Protein AF-A0A2V7T940-F1 (afdb_monomer)

Sequence (125 aa):
MTVVPITWRGVAIGAIFLRTFRDGPPFSDEDVRFVQVVAAITAQALRNAHRYERLAQRQHETGDTMRRMELERVALLSFLRRLLAAFGEREGAWAEGLLPRASADELDRLVGVAMAVIQEEAKGR

Radius of gyration: 33.97 Å; Cα contacts (8 Å, |Δi|>4): 57; chains: 1; bounding box: 56×24×99 Å

Mean predicted aligned error: 15.75 Å

pLDDT: mean 77.84, std 16.45, range [41.91, 96.12]

Secondary structure (DSSP, 8-state):
-EEEEEEETTEEEEEEEE---TTSPPPPHHHHHHHHHHHHHHHHHHHHHHHHHHHHHHHHHHHHHHHHHHHHHHHHHHHHHHHHHHHHHHHGGG-SS------HHHHHHHHHHHHHHHHHHHHT-

Foldseek 3Di:
DDKAFLDDPNHGPGIDDDDDPPPDDDDDPVNNVVVNVVSPVVNVVVVVVVVVVVVVVVVVVVVVVVVVVVVVVVVVVVVVVVVVVVVVVVCVVVPPDDDDPPDPVNVVVVVVVVVVVVVVVVVVD

Structure (mmCIF, N/CA/C/O backbone):
data_AF-A0A2V7T940-F1
#
_entry.id   AF-A0A2V7T940-F1
#
loop_
_atom_site.group_PDB
_atom_site.id
_atom_site.type_symbol
_atom_site.label_atom_id
_atom_site.label_alt_id
_atom_site.label_comp_id
_atom_site.label_asym_id
_atom_site.label_entity_id
_atom_site.label_seq_id
_atom_site.pdbx_PDB_ins_code
_atom_site.Cartn_x
_atom_site.Cartn_y
_atom_site.Cartn_z
_atom_site.occupancy
_atom_site.B_iso_or_equiv
_atom_site.auth_seq_id
_atom_site.auth_comp_id
_atom_site.auth_asym_id
_atom_site.auth_atom_id
_atom_site.pdbx_PDB_model_num
ATOM 1 N N . MET A 1 1 ? 7.831 0.852 -30.197 1.00 85.88 1 MET A N 1
ATOM 2 C CA . MET A 1 1 ? 7.261 0.811 -28.832 1.00 85.88 1 MET A CA 1
ATOM 3 C C . MET A 1 1 ? 7.775 -0.451 -28.179 1.00 85.88 1 MET A C 1
ATOM 5 O O . MET A 1 1 ? 7.699 -1.492 -28.815 1.00 85.88 1 MET A O 1
ATOM 9 N N . THR A 1 2 ? 8.290 -0.350 -26.960 1.00 91.50 2 THR A N 1
ATOM 10 C CA . THR A 1 2 ? 8.857 -1.480 -26.213 1.00 91.50 2 THR A CA 1
ATOM 11 C C . THR A 1 2 ? 8.194 -1.545 -24.846 1.00 91.50 2 THR A C 1
ATOM 13 O O . THR A 1 2 ? 7.857 -0.510 -24.273 1.00 91.50 2 THR A O 1
ATOM 16 N N . VAL A 1 3 ? 7.967 -2.750 -24.334 1.00 94.38 3 VAL A N 1
ATOM 17 C CA . VAL A 1 3 ? 7.354 -2.965 -23.021 1.00 94.38 3 VAL A CA 1
ATOM 18 C C . VAL A 1 3 ? 8.364 -3.660 -22.130 1.00 94.38 3 VAL A C 1
ATOM 20 O O . VAL A 1 3 ? 8.909 -4.693 -22.510 1.00 94.38 3 VAL A O 1
ATOM 23 N N . VAL A 1 4 ? 8.599 -3.102 -20.946 1.00 95.00 4 VAL A N 1
ATOM 24 C CA . VAL A 1 4 ? 9.463 -3.700 -19.929 1.00 95.00 4 VAL A CA 1
ATOM 25 C C . VAL A 1 4 ? 8.600 -4.070 -18.724 1.00 95.00 4 VAL A C 1
ATOM 27 O O . VAL A 1 4 ? 7.980 -3.184 -18.133 1.00 95.00 4 VAL A O 1
ATOM 30 N N . PRO A 1 5 ? 8.492 -5.356 -18.356 1.00 96.12 5 PRO A N 1
ATOM 31 C CA . PRO A 1 5 ? 7.641 -5.762 -17.250 1.00 96.12 5 PRO A CA 1
ATOM 32 C C . PRO A 1 5 ? 8.252 -5.349 -15.906 1.00 96.12 5 PRO A C 1
ATOM 34 O O . PRO A 1 5 ? 9.456 -5.461 -15.685 1.00 96.12 5 PRO A O 1
ATOM 37 N N . ILE A 1 6 ? 7.397 -4.935 -14.975 1.00 95.75 6 ILE A N 1
ATOM 38 C CA . ILE A 1 6 ? 7.744 -4.779 -13.561 1.00 95.75 6 ILE A CA 1
ATOM 39 C C . ILE A 1 6 ? 7.454 -6.123 -12.905 1.00 95.75 6 ILE A C 1
ATOM 41 O O . ILE A 1 6 ? 6.293 -6.489 -12.721 1.00 95.75 6 ILE A O 1
ATOM 45 N N . THR A 1 7 ? 8.496 -6.885 -12.584 1.00 94.50 7 THR A N 1
ATOM 46 C CA . THR A 1 7 ? 8.350 -8.246 -12.053 1.00 94.50 7 THR A CA 1
ATOM 47 C C . THR A 1 7 ? 8.724 -8.341 -10.584 1.00 94.50 7 THR A C 1
ATOM 49 O O . THR A 1 7 ? 9.740 -7.801 -10.151 1.00 94.50 7 THR A O 1
ATOM 52 N N . TRP A 1 8 ? 7.956 -9.120 -9.830 1.00 91.38 8 TRP A N 1
ATOM 53 C CA . TRP A 1 8 ? 8.256 -9.502 -8.458 1.00 91.38 8 TRP A CA 1
ATOM 54 C C . TRP A 1 8 ? 8.197 -11.023 -8.317 1.00 91.38 8 TRP A C 1
ATOM 56 O O . TRP A 1 8 ? 7.162 -11.627 -8.583 1.00 91.38 8 TRP A O 1
ATOM 66 N N . ARG A 1 9 ? 9.300 -11.651 -7.880 1.00 91.12 9 ARG A N 1
ATOM 67 C CA . ARG A 1 9 ? 9.412 -13.120 -7.730 1.00 91.12 9 ARG A CA 1
ATOM 68 C C . ARG A 1 9 ? 8.952 -13.894 -8.976 1.00 91.12 9 ARG A C 1
ATOM 70 O O . ARG A 1 9 ? 8.232 -14.879 -8.870 1.00 91.12 9 ARG A O 1
ATOM 77 N N . GLY A 1 10 ? 9.337 -13.410 -10.156 1.00 91.12 10 GLY A N 1
ATOM 78 C CA . GLY A 1 10 ? 8.971 -14.022 -11.438 1.00 91.12 10 GLY A CA 1
ATOM 79 C C . GLY A 1 10 ? 7.554 -13.711 -11.931 1.00 91.12 10 GLY A C 1
ATOM 80 O O . GLY A 1 10 ? 7.207 -14.123 -13.030 1.00 91.12 10 GLY A O 1
ATOM 81 N N . VAL A 1 11 ? 6.746 -12.959 -11.176 1.00 93.88 11 VAL A N 1
ATOM 82 C CA . VAL A 1 11 ? 5.384 -12.573 -11.572 1.00 93.88 11 VAL A CA 1
ATOM 83 C C . VAL A 1 11 ? 5.359 -11.109 -11.998 1.00 93.88 11 VAL A C 1
ATOM 85 O O . VAL A 1 11 ? 5.814 -10.239 -11.253 1.00 93.88 11 VAL A O 1
ATOM 88 N N . ALA A 1 12 ? 4.820 -10.814 -13.181 1.00 95.62 12 ALA A N 1
ATOM 89 C CA . ALA A 1 12 ? 4.603 -9.440 -13.622 1.00 95.62 12 ALA A CA 1
ATOM 90 C C . ALA A 1 12 ? 3.483 -8.786 -12.797 1.00 95.62 12 ALA A C 1
ATOM 92 O O . ALA A 1 12 ? 2.361 -9.282 -12.754 1.00 95.62 12 ALA A O 1
ATOM 93 N N . ILE A 1 13 ? 3.802 -7.672 -12.140 1.00 94.31 13 ILE A N 1
ATOM 94 C CA . ILE A 1 13 ? 2.873 -6.867 -11.330 1.00 94.31 13 ILE A CA 1
ATOM 95 C C . ILE A 1 13 ? 2.556 -5.512 -11.978 1.00 94.31 13 ILE A C 1
ATOM 97 O O . ILE A 1 13 ? 1.760 -4.743 -11.451 1.00 94.31 13 ILE A O 1
ATOM 101 N N . GLY A 1 14 ? 3.191 -5.212 -13.112 1.00 92.94 14 GLY A N 1
ATOM 102 C CA . GLY A 1 14 ? 3.004 -3.991 -13.885 1.00 92.94 14 GLY A CA 1
ATOM 103 C C . GLY A 1 14 ? 3.885 -3.987 -15.131 1.00 92.94 14 GLY A C 1
ATOM 104 O O . GLY A 1 14 ? 4.588 -4.962 -15.412 1.00 92.94 14 GLY A O 1
ATOM 105 N N . ALA A 1 15 ? 3.868 -2.883 -15.872 1.00 95.19 15 ALA A N 1
ATOM 106 C CA . ALA A 1 15 ? 4.684 -2.711 -17.068 1.00 95.19 15 ALA A CA 1
ATOM 107 C C . ALA A 1 15 ? 5.060 -1.240 -17.282 1.00 95.19 15 ALA A C 1
ATOM 109 O O . ALA A 1 15 ? 4.269 -0.341 -17.002 1.00 95.19 15 ALA A O 1
ATOM 110 N N . ILE A 1 16 ? 6.259 -1.015 -17.817 1.00 91.44 16 ILE A N 1
ATOM 111 C CA . ILE A 1 16 ? 6.751 0.277 -18.290 1.00 91.44 16 ILE A CA 1
ATOM 112 C C . ILE A 1 16 ? 6.671 0.277 -19.815 1.00 91.44 16 ILE A C 1
ATOM 114 O O . ILE A 1 16 ? 7.209 -0.611 -20.480 1.00 91.44 16 ILE A O 1
ATOM 118 N N . PHE A 1 17 ? 5.998 1.282 -20.369 1.00 93.62 17 PHE A N 1
ATOM 119 C CA . PHE A 1 17 ? 5.829 1.445 -21.807 1.00 93.62 17 PHE A CA 1
ATOM 120 C C . PHE A 1 17 ? 6.791 2.499 -22.341 1.00 93.62 17 PHE A C 1
ATOM 122 O O . PHE A 1 17 ? 6.673 3.678 -22.021 1.00 93.62 17 PHE A O 1
ATOM 129 N N . LEU A 1 18 ? 7.699 2.075 -23.213 1.00 89.56 18 LEU A N 1
ATOM 130 C CA . LEU A 1 18 ? 8.621 2.951 -23.917 1.00 89.56 18 LEU A CA 1
ATOM 131 C C . LEU A 1 18 ? 8.065 3.264 -25.304 1.00 89.56 18 LEU A C 1
ATOM 133 O O . LEU A 1 18 ? 7.814 2.373 -26.128 1.00 89.56 18 LEU A O 1
ATOM 137 N N . ARG A 1 19 ? 7.866 4.553 -25.575 1.00 90.94 19 ARG A N 1
ATOM 138 C CA . ARG A 1 19 ? 7.422 5.063 -26.873 1.00 90.94 19 ARG A CA 1
ATOM 139 C C . ARG A 1 19 ? 8.435 6.075 -27.384 1.00 90.94 19 ARG A C 1
ATOM 141 O O . ARG A 1 19 ? 8.872 6.940 -26.639 1.00 90.94 19 ARG A O 1
ATOM 148 N N . THR A 1 20 ? 8.786 5.930 -28.653 1.00 89.44 20 THR A N 1
ATOM 149 C CA . THR A 1 20 ? 9.578 6.905 -29.405 1.00 89.44 20 THR A CA 1
ATOM 150 C C . THR A 1 20 ? 8.642 7.668 -30.345 1.00 89.44 20 THR A C 1
ATOM 152 O O . THR A 1 20 ? 7.501 7.240 -30.567 1.00 89.44 20 THR A O 1
ATOM 155 N N . PHE A 1 21 ? 9.095 8.808 -30.860 1.00 89.62 21 PHE A N 1
ATOM 156 C CA . PHE A 1 21 ? 8.356 9.584 -31.856 1.00 89.62 21 PHE A CA 1
ATOM 157 C C . PHE A 1 21 ? 8.237 8.814 -33.180 1.00 89.62 21 PHE A C 1
ATOM 159 O O . PHE A 1 21 ? 8.948 7.838 -33.402 1.00 89.62 21 PHE A O 1
ATOM 166 N N . ARG A 1 22 ? 7.325 9.247 -34.062 1.00 83.75 22 ARG A N 1
ATOM 167 C CA . ARG A 1 22 ? 6.958 8.510 -35.286 1.00 83.75 22 ARG A CA 1
ATOM 168 C C . ARG A 1 22 ? 8.155 8.204 -36.200 1.00 83.75 22 ARG A C 1
ATOM 170 O O . ARG A 1 22 ? 8.197 7.114 -36.753 1.00 83.75 22 ARG A O 1
ATOM 177 N N . ASP A 1 23 ? 9.129 9.113 -36.247 1.00 88.62 23 ASP A N 1
ATOM 178 C CA . ASP A 1 23 ? 10.364 8.998 -37.039 1.00 88.62 23 ASP A CA 1
ATOM 179 C C . ASP A 1 23 ? 11.628 8.925 -36.155 1.00 88.62 23 ASP A C 1
ATOM 181 O O . ASP A 1 23 ? 12.745 9.157 -36.613 1.00 88.62 23 ASP A O 1
ATOM 185 N N . GLY A 1 24 ? 11.459 8.654 -34.856 1.00 86.00 24 GLY A N 1
ATOM 186 C CA . GLY A 1 24 ? 12.573 8.514 -33.922 1.00 86.00 24 GLY A CA 1
ATOM 187 C C . GLY A 1 24 ? 13.266 7.154 -34.052 1.00 86.00 24 GLY A C 1
ATOM 188 O O . GLY A 1 24 ? 12.633 6.176 -34.462 1.00 86.00 24 GLY A O 1
ATOM 189 N N . PRO A 1 25 ? 14.550 7.046 -33.661 1.00 89.50 25 PRO A N 1
ATOM 190 C CA . PRO A 1 25 ? 15.232 5.760 -33.641 1.00 89.50 25 PRO A CA 1
ATOM 191 C C . PRO A 1 25 ? 14.534 4.781 -32.677 1.00 89.50 25 PRO A C 1
ATOM 193 O O . PRO A 1 25 ? 13.906 5.209 -31.694 1.00 89.50 25 PRO A O 1
ATOM 196 N N . PRO A 1 26 ? 14.622 3.463 -32.940 1.00 89.06 26 PRO A N 1
ATOM 197 C CA . PRO A 1 26 ? 14.183 2.455 -31.985 1.00 89.06 26 PRO A CA 1
ATOM 198 C C . PRO A 1 26 ? 15.040 2.518 -30.713 1.00 89.06 26 PRO A C 1
ATOM 200 O O . PRO A 1 26 ? 16.184 2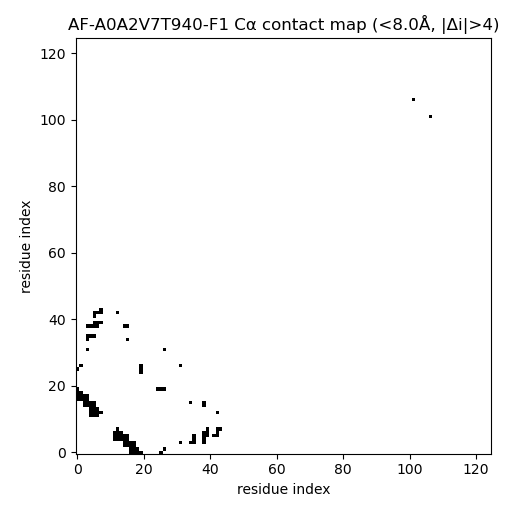.968 -30.745 1.00 89.06 26 PRO A O 1
ATOM 203 N N . PHE A 1 27 ? 14.489 2.037 -29.598 1.00 91.25 27 PHE A N 1
ATOM 204 C CA . PHE A 1 27 ? 15.253 1.893 -28.359 1.00 91.25 27 PHE A CA 1
ATOM 205 C C . PHE A 1 27 ? 16.369 0.874 -28.548 1.00 91.25 27 PHE A C 1
ATOM 207 O O . PHE A 1 27 ? 16.135 -0.210 -29.088 1.00 91.25 27 PHE A O 1
ATOM 214 N N . SER A 1 28 ? 17.560 1.228 -28.084 1.00 93.25 28 SER A N 1
ATOM 215 C CA . SER A 1 28 ? 18.697 0.323 -28.045 1.00 93.25 28 SER A CA 1
ATOM 216 C C . SER A 1 28 ? 18.528 -0.720 -26.937 1.00 93.25 28 SER A C 1
ATOM 218 O O . SER A 1 28 ? 17.741 -0.554 -25.999 1.00 93.25 28 SER A O 1
ATOM 220 N N . ASP A 1 29 ? 19.321 -1.788 -26.992 1.00 92.12 29 ASP A N 1
ATOM 221 C CA . ASP A 1 29 ? 19.362 -2.771 -25.906 1.00 92.12 29 ASP A CA 1
ATOM 222 C C . ASP A 1 29 ? 19.852 -2.159 -24.587 1.00 92.12 29 ASP A C 1
ATOM 224 O O . ASP A 1 29 ? 19.498 -2.637 -23.509 1.00 92.12 29 ASP A O 1
ATOM 228 N N . GLU A 1 30 ? 20.673 -1.109 -24.654 1.00 91.88 30 GLU A N 1
ATOM 229 C CA . GLU A 1 30 ? 21.132 -0.385 -23.471 1.00 91.88 30 GLU A CA 1
ATOM 230 C C . GLU A 1 30 ? 19.982 0.363 -22.795 1.00 91.88 30 GLU A C 1
ATOM 232 O O . GLU A 1 30 ? 19.811 0.231 -21.582 1.00 91.88 30 GLU A O 1
ATOM 237 N N . ASP A 1 31 ? 19.129 1.027 -23.579 1.00 88.50 31 ASP A N 1
ATOM 238 C CA . ASP A 1 31 ? 17.916 1.676 -23.072 1.00 88.50 31 ASP A CA 1
ATOM 239 C C . ASP A 1 31 ? 16.999 0.656 -22.388 1.00 88.50 31 ASP A C 1
ATOM 241 O O . ASP A 1 31 ? 16.502 0.880 -21.283 1.00 88.50 31 ASP A O 1
ATOM 245 N N . VAL A 1 32 ? 16.797 -0.507 -23.013 1.00 92.06 32 VAL A N 1
ATOM 246 C CA . VAL A 1 32 ? 15.954 -1.566 -22.444 1.00 92.06 32 VAL A CA 1
ATOM 247 C C . VAL A 1 32 ? 16.550 -2.110 -21.144 1.00 92.06 32 VAL A C 1
ATOM 249 O O . VAL A 1 32 ? 15.813 -2.266 -20.168 1.00 92.06 32 VAL A O 1
ATOM 252 N N . ARG A 1 33 ? 17.868 -2.351 -21.083 1.00 89.94 33 ARG A N 1
ATOM 253 C CA . ARG A 1 33 ? 18.555 -2.797 -19.856 1.00 89.94 33 ARG A CA 1
ATOM 254 C C . ARG A 1 33 ? 18.453 -1.771 -18.734 1.00 89.94 33 ARG A C 1
ATOM 256 O O . ARG A 1 33 ? 18.192 -2.142 -17.591 1.00 89.94 33 ARG A O 1
ATOM 263 N N . PHE A 1 34 ? 18.605 -0.488 -19.047 1.00 88.31 34 PHE A N 1
ATOM 264 C CA . PHE A 1 34 ? 18.407 0.577 -18.072 1.00 88.31 34 PHE A CA 1
ATOM 265 C C . PHE A 1 34 ? 16.986 0.536 -17.497 1.00 88.31 34 PHE A C 1
ATOM 267 O O . PHE A 1 34 ? 16.795 0.520 -16.279 1.00 88.31 34 PHE A O 1
ATOM 274 N N . VAL A 1 35 ? 15.974 0.419 -18.358 1.00 91.44 35 VAL A N 1
ATOM 275 C CA . VAL A 1 35 ? 14.578 0.369 -17.910 1.00 91.44 35 VAL A CA 1
ATOM 276 C C . VAL A 1 35 ? 14.259 -0.923 -17.153 1.00 91.44 35 VAL A C 1
ATOM 278 O O . VAL A 1 35 ? 13.432 -0.895 -16.246 1.00 91.44 35 VAL A O 1
ATOM 281 N N . GLN A 1 36 ? 14.938 -2.039 -17.429 1.00 90.62 36 GLN A N 1
ATOM 282 C CA . GLN A 1 36 ? 14.833 -3.254 -16.608 1.00 90.62 36 GLN A CA 1
ATOM 283 C C . GLN A 1 36 ? 15.317 -3.019 -15.169 1.00 90.62 36 GLN A C 1
ATOM 285 O O . GLN A 1 36 ? 14.666 -3.473 -14.226 1.00 90.62 36 GLN A O 1
ATOM 290 N N . VAL A 1 37 ? 16.408 -2.269 -14.978 1.00 91.19 37 VAL A N 1
ATOM 291 C CA . VAL A 1 37 ? 16.881 -1.875 -13.639 1.00 91.19 37 VAL A CA 1
ATOM 292 C C . VAL A 1 37 ? 15.855 -0.977 -12.950 1.00 91.19 37 VAL A C 1
ATOM 294 O O . VAL A 1 37 ? 15.499 -1.223 -11.796 1.00 91.19 37 VAL A O 1
ATOM 297 N N . VAL A 1 38 ? 15.320 0.017 -13.666 1.00 91.62 38 VAL A N 1
ATOM 298 C CA . VAL A 1 38 ? 14.251 0.880 -13.143 1.00 91.62 38 VAL A CA 1
ATOM 299 C C . VAL A 1 38 ? 13.043 0.041 -12.724 1.00 91.62 38 VAL A C 1
ATOM 301 O O . VAL A 1 38 ? 12.572 0.180 -11.599 1.00 91.62 38 VAL A O 1
ATOM 304 N N . ALA A 1 39 ? 12.596 -0.893 -13.566 1.00 91.00 39 ALA A N 1
ATOM 305 C CA . ALA A 1 39 ? 11.474 -1.781 -13.278 1.00 91.00 39 ALA A CA 1
ATOM 306 C C . ALA A 1 39 ? 11.705 -2.633 -12.017 1.00 91.00 39 ALA A C 1
ATOM 308 O O . ALA A 1 39 ? 10.781 -2.807 -11.219 1.00 91.00 39 ALA A O 1
ATOM 309 N N . ALA A 1 40 ? 12.929 -3.119 -11.788 1.00 86.12 40 ALA A N 1
ATOM 310 C CA . ALA A 1 40 ? 13.277 -3.860 -10.575 1.00 86.12 40 ALA A CA 1
ATOM 311 C C . ALA A 1 40 ? 13.176 -2.987 -9.309 1.00 86.12 40 ALA A C 1
ATOM 313 O O . ALA A 1 40 ? 12.584 -3.404 -8.309 1.00 86.12 40 ALA A O 1
ATOM 314 N N . ILE A 1 41 ? 13.684 -1.751 -9.363 1.00 90.06 41 ILE A N 1
ATOM 315 C CA . ILE A 1 41 ? 13.588 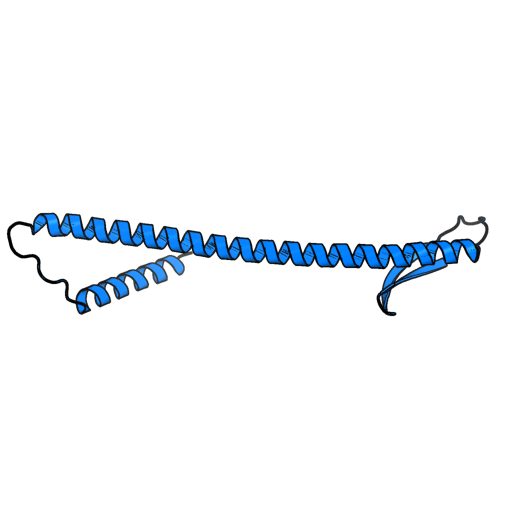-0.789 -8.254 1.00 90.06 41 ILE A CA 1
ATOM 316 C C . ILE A 1 41 ? 12.122 -0.409 -8.003 1.00 90.06 41 ILE A C 1
ATOM 318 O O . ILE A 1 41 ? 11.667 -0.397 -6.856 1.00 90.06 41 ILE A O 1
ATOM 322 N N . THR A 1 42 ? 11.350 -0.166 -9.065 1.00 93.81 42 THR A N 1
ATOM 323 C CA . THR A 1 42 ? 9.914 0.120 -8.975 1.00 93.81 42 THR A CA 1
ATOM 324 C C . THR A 1 42 ? 9.159 -1.032 -8.319 1.00 93.81 42 THR A C 1
ATOM 326 O O . THR A 1 42 ? 8.327 -0.789 -7.445 1.00 93.81 42 THR A O 1
ATOM 329 N N . ALA A 1 43 ? 9.471 -2.285 -8.665 1.00 93.25 43 ALA A N 1
ATOM 330 C CA . ALA A 1 43 ? 8.859 -3.445 -8.023 1.00 93.25 43 ALA A CA 1
ATOM 331 C C . ALA A 1 43 ? 9.093 -3.430 -6.503 1.00 93.25 43 ALA A C 1
ATOM 333 O O . ALA A 1 43 ? 8.151 -3.616 -5.730 1.00 93.25 43 ALA A O 1
ATOM 334 N N . GLN A 1 44 ? 10.322 -3.153 -6.058 1.00 87.88 44 GLN A N 1
ATOM 335 C CA . GLN A 1 44 ? 10.647 -3.052 -4.634 1.00 87.88 44 GLN A CA 1
ATOM 336 C C . GLN A 1 44 ? 9.899 -1.897 -3.947 1.00 87.88 44 GLN A C 1
ATOM 338 O O . GLN A 1 44 ? 9.335 -2.091 -2.868 1.00 87.88 44 GLN A O 1
ATOM 343 N N . ALA A 1 45 ? 9.845 -0.722 -4.576 1.00 91.06 45 ALA A N 1
ATOM 344 C CA . ALA A 1 45 ? 9.142 0.442 -4.041 1.00 91.06 45 ALA A CA 1
ATOM 345 C C . ALA A 1 45 ? 7.635 0.183 -3.875 1.00 91.06 45 ALA A C 1
ATOM 347 O O . ALA A 1 45 ? 7.089 0.411 -2.796 1.00 91.06 45 ALA A O 1
ATOM 348 N N . LEU A 1 46 ? 6.980 -0.389 -4.892 1.00 91.56 46 LEU A N 1
ATOM 349 C CA . LEU A 1 46 ? 5.559 -0.752 -4.835 1.00 91.56 46 LEU A CA 1
ATOM 350 C C . LEU A 1 46 ? 5.274 -1.779 -3.732 1.00 91.56 46 LEU A C 1
ATOM 352 O O . LEU A 1 46 ? 4.275 -1.685 -3.020 1.00 91.56 46 LEU A O 1
ATOM 356 N N . ARG A 1 47 ? 6.174 -2.750 -3.532 1.00 89.44 47 ARG A N 1
ATOM 357 C CA . ARG A 1 47 ? 6.050 -3.713 -2.429 1.00 89.44 47 ARG A CA 1
ATOM 358 C C . ARG A 1 47 ? 6.175 -3.053 -1.062 1.00 89.44 47 ARG A C 1
ATOM 360 O O . ARG A 1 47 ? 5.489 -3.496 -0.140 1.00 89.44 47 ARG A O 1
ATOM 367 N N . ASN A 1 48 ? 7.039 -2.054 -0.923 1.00 87.94 48 ASN A N 1
ATOM 368 C CA . ASN A 1 48 ? 7.199 -1.312 0.323 1.00 87.94 48 ASN A CA 1
ATOM 369 C C . ASN A 1 48 ? 5.974 -0.445 0.615 1.00 87.94 48 ASN A C 1
ATOM 371 O O . ASN A 1 48 ? 5.453 -0.524 1.724 1.00 87.94 48 ASN A O 1
ATOM 375 N N . ALA A 1 49 ? 5.469 0.284 -0.383 1.00 91.31 49 ALA A N 1
ATOM 376 C CA . ALA A 1 49 ? 4.247 1.077 -0.266 1.00 91.31 49 ALA A CA 1
ATOM 377 C C . ALA A 1 49 ? 3.059 0.209 0.180 1.00 91.31 49 ALA A C 1
ATOM 379 O O . ALA A 1 49 ? 2.465 0.464 1.222 1.00 91.31 49 ALA A O 1
ATOM 380 N N . HIS A 1 50 ? 2.821 -0.915 -0.501 1.00 89.44 50 HIS A N 1
ATOM 381 C CA . HIS A 1 50 ? 1.735 -1.841 -0.154 1.00 89.44 50 HIS A CA 1
ATOM 382 C C . HIS A 1 50 ? 1.867 -2.445 1.2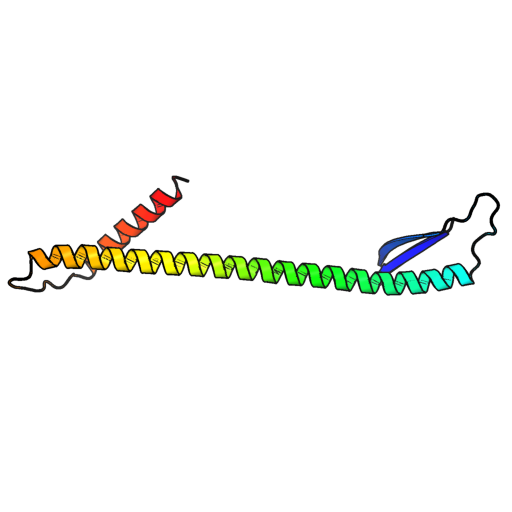53 1.00 89.44 50 HIS A C 1
ATOM 384 O O . HIS A 1 50 ? 0.877 -2.696 1.940 1.00 89.44 50 HIS A O 1
ATOM 390 N N . ARG A 1 51 ? 3.096 -2.725 1.711 1.00 90.75 51 ARG A N 1
ATOM 391 C CA . ARG A 1 51 ? 3.323 -3.182 3.095 1.00 90.75 51 ARG A CA 1
ATOM 392 C C . ARG A 1 51 ? 3.007 -2.080 4.097 1.00 90.75 51 ARG A C 1
ATOM 394 O O . ARG A 1 51 ? 2.407 -2.377 5.127 1.00 90.75 51 ARG A O 1
ATOM 401 N N . TYR A 1 52 ? 3.424 -0.854 3.803 1.00 92.50 52 TYR A N 1
ATOM 402 C CA . TYR A 1 52 ? 3.193 0.295 4.665 1.00 92.50 52 TYR A CA 1
ATOM 403 C C . TYR A 1 52 ? 1.701 0.617 4.775 1.00 92.50 52 TYR A C 1
ATOM 405 O O . TYR A 1 52 ? 1.195 0.740 5.884 1.00 92.50 52 TYR A O 1
ATOM 413 N N . GLU A 1 53 ? 0.973 0.625 3.658 1.00 90.69 53 GLU A N 1
ATOM 414 C CA . GLU A 1 53 ? -0.485 0.797 3.629 1.00 90.69 53 GLU A CA 1
ATOM 415 C C . GLU A 1 53 ? -1.198 -0.250 4.492 1.00 90.69 53 GLU A C 1
ATOM 417 O O . GLU A 1 53 ? -2.026 0.091 5.334 1.00 90.69 53 GLU A O 1
ATOM 422 N N . ARG A 1 54 ? -0.823 -1.531 4.369 1.00 92.00 54 ARG A N 1
ATOM 423 C CA . ARG A 1 54 ? -1.390 -2.590 5.222 1.00 92.00 54 ARG A CA 1
ATOM 424 C C . ARG A 1 54 ? -1.064 -2.411 6.701 1.00 92.00 54 ARG A C 1
ATOM 426 O O . ARG A 1 54 ? -1.877 -2.778 7.545 1.00 92.00 54 ARG A O 1
ATOM 433 N N . LEU A 1 55 ? 0.131 -1.922 7.024 1.00 91.69 55 LEU A N 1
ATOM 434 C CA . LEU A 1 55 ? 0.518 -1.660 8.407 1.00 91.69 55 LEU A CA 1
ATOM 435 C C . LEU A 1 55 ? -0.296 -0.497 8.986 1.00 91.69 55 LEU A C 1
ATOM 437 O O . LEU A 1 55 ? -0.847 -0.639 10.075 1.00 91.6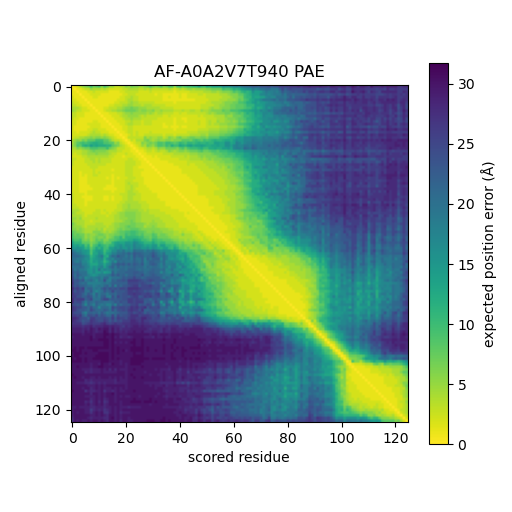9 55 LEU A O 1
ATOM 441 N N . ALA A 1 56 ? -0.413 0.602 8.241 1.00 89.00 56 ALA A N 1
ATOM 442 C CA . ALA A 1 56 ? -1.204 1.766 8.626 1.00 89.00 56 ALA A CA 1
ATOM 443 C C . ALA A 1 56 ? -2.681 1.397 8.834 1.00 89.00 56 ALA A C 1
ATOM 445 O O . ALA A 1 56 ? -3.265 1.753 9.855 1.00 89.00 56 ALA A O 1
ATOM 446 N N . GLN A 1 57 ? -3.252 0.593 7.932 1.00 89.12 57 GLN A N 1
ATOM 447 C CA . GLN A 1 57 ? -4.627 0.109 8.046 1.00 89.12 57 GLN A CA 1
ATOM 448 C C . GLN A 1 57 ? -4.853 -0.693 9.338 1.00 89.12 57 GLN A C 1
ATOM 450 O O . GLN A 1 57 ? -5.791 -0.423 10.084 1.00 89.12 57 GLN A O 1
ATOM 455 N N . ARG A 1 58 ? -3.951 -1.628 9.666 1.00 87.00 58 ARG A N 1
ATOM 456 C CA . ARG A 1 58 ? -4.040 -2.413 10.912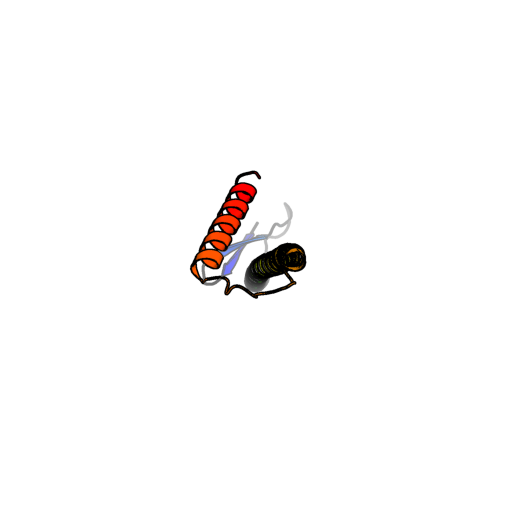 1.00 87.00 58 ARG A CA 1
ATOM 457 C C . ARG A 1 58 ? -3.913 -1.551 12.166 1.00 87.00 58 ARG A C 1
ATOM 459 O O . ARG A 1 58 ? -4.586 -1.812 13.163 1.00 87.00 58 ARG A O 1
ATOM 466 N N . GLN A 1 59 ? -3.030 -0.552 12.140 1.00 87.62 59 GLN A N 1
ATOM 467 C CA . GLN A 1 59 ? -2.884 0.386 13.254 1.00 87.62 59 GLN A CA 1
ATOM 468 C C . GLN A 1 59 ? -4.162 1.200 13.458 1.00 87.62 59 GLN A C 1
ATOM 470 O O . GLN A 1 59 ? -4.596 1.360 14.598 1.00 87.62 59 GLN A O 1
ATOM 475 N N . HIS A 1 60 ? -4.791 1.647 12.370 1.00 84.81 60 HIS A N 1
ATOM 476 C CA . HIS A 1 60 ? -6.059 2.364 12.424 1.00 84.81 60 HIS A C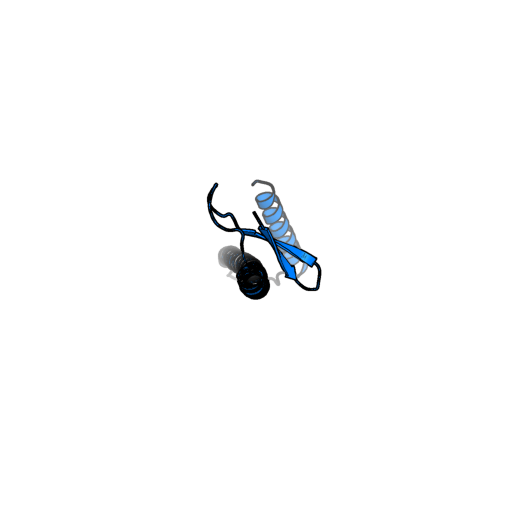A 1
ATOM 477 C C . HIS A 1 60 ? -7.182 1.495 13.013 1.00 84.81 60 HIS A C 1
ATOM 479 O O . HIS A 1 60 ? -7.802 1.883 13.999 1.00 84.81 60 HIS A O 1
ATOM 485 N N . GLU A 1 61 ? -7.354 0.266 12.516 1.00 85.19 61 GLU A N 1
ATOM 486 C CA . GLU A 1 61 ? -8.360 -0.688 13.016 1.00 85.19 61 GLU A CA 1
ATOM 487 C C . GLU A 1 61 ? -8.183 -1.018 14.509 1.00 85.19 61 GLU A C 1
ATOM 489 O O . GLU A 1 61 ? -9.155 -1.122 15.268 1.00 85.19 61 GLU A O 1
ATOM 494 N N . THR A 1 62 ? -6.930 -1.159 14.953 1.00 85.94 62 THR A N 1
ATOM 495 C CA . THR A 1 62 ? -6.606 -1.389 16.369 1.00 85.94 62 THR A CA 1
ATOM 496 C C . THR A 1 62 ? -6.941 -0.162 17.216 1.00 85.94 62 THR A C 1
ATOM 498 O O . THR A 1 62 ? -7.534 -0.296 18.287 1.00 85.94 62 THR A O 1
ATOM 501 N N . GLY A 1 63 ? -6.601 1.035 16.728 1.00 85.88 63 GLY A N 1
ATOM 502 C CA . GLY A 1 63 ? -6.910 2.301 17.388 1.00 85.88 63 GLY A CA 1
ATOM 503 C C . GLY A 1 63 ? -8.412 2.517 17.561 1.00 85.88 63 GLY A C 1
ATOM 504 O O . GLY A 1 63 ? -8.860 2.850 18.657 1.00 85.88 63 GLY A O 1
ATOM 505 N N . ASP A 1 64 ? -9.199 2.239 16.524 1.00 86.06 64 ASP A N 1
ATOM 506 C CA . ASP A 1 64 ? -10.660 2.352 16.567 1.00 86.06 64 ASP A CA 1
ATOM 507 C C . ASP A 1 64 ? -11.290 1.364 17.550 1.00 86.06 64 ASP A C 1
ATOM 509 O O . ASP A 1 64 ? -12.241 1.690 18.262 1.00 86.06 64 ASP A O 1
ATOM 513 N N . THR A 1 65 ? -10.748 0.149 17.624 1.00 86.56 65 THR A N 1
ATOM 514 C CA . THR A 1 65 ? -11.222 -0.871 18.565 1.00 86.56 65 THR A CA 1
ATOM 515 C C . THR A 1 65 ? -10.920 -0.476 20.010 1.00 86.56 65 THR A C 1
ATOM 517 O O . THR A 1 65 ? -11.815 -0.525 20.851 1.00 86.56 65 THR A O 1
ATOM 520 N N . MET A 1 66 ? -9.707 0.014 20.285 1.00 81.38 66 MET A N 1
ATOM 521 C CA . MET A 1 66 ? -9.344 0.566 21.596 1.00 81.38 66 MET A CA 1
ATOM 522 C C . MET A 1 66 ? -10.218 1.768 21.971 1.00 81.38 66 MET A C 1
ATOM 524 O O . MET A 1 66 ? -10.681 1.870 23.104 1.00 81.38 66 MET A O 1
ATOM 528 N N . ARG A 1 67 ? -10.501 2.660 21.011 1.00 82.12 67 ARG A N 1
ATOM 529 C CA . ARG A 1 67 ? -11.390 3.812 21.212 1.00 82.12 67 ARG A CA 1
ATOM 530 C C . ARG A 1 67 ? -12.800 3.368 21.607 1.00 82.12 67 ARG A C 1
ATOM 532 O O . ARG A 1 67 ? -13.368 3.943 22.530 1.00 82.12 67 ARG A O 1
ATOM 539 N N . ARG A 1 68 ? -13.357 2.353 20.934 1.00 86.38 68 ARG A N 1
ATOM 540 C CA . ARG A 1 68 ? -14.672 1.778 21.272 1.00 86.38 68 ARG A CA 1
ATOM 541 C C . ARG A 1 68 ? -14.693 1.202 22.687 1.00 86.38 68 ARG A C 1
ATOM 543 O O . ARG A 1 68 ? -15.573 1.569 23.457 1.00 86.38 68 ARG A O 1
ATOM 550 N N . MET A 1 69 ? -13.695 0.393 23.044 1.00 82.25 69 MET A N 1
ATOM 551 C CA . MET A 1 69 ? -13.581 -0.184 24.390 1.00 82.25 69 MET A CA 1
ATOM 552 C C . MET A 1 69 ? -13.487 0.894 25.477 1.00 82.25 69 MET A C 1
ATOM 554 O O . MET A 1 69 ? -14.121 0.776 26.523 1.00 82.25 69 MET A O 1
ATOM 558 N N . GLU A 1 70 ? -12.736 1.971 25.229 1.00 82.69 70 GLU A N 1
ATOM 559 C CA . GLU A 1 70 ? -12.629 3.081 26.179 1.00 82.69 70 GLU A CA 1
ATOM 560 C C . GLU A 1 70 ? -13.964 3.820 26.345 1.00 82.69 70 GLU A C 1
ATOM 562 O O . GLU A 1 70 ? -14.368 4.127 27.465 1.00 82.69 70 GLU A O 1
ATOM 567 N N . LEU A 1 71 ? -14.694 4.061 25.250 1.00 87.69 71 LEU A N 1
ATOM 568 C CA . LEU A 1 71 ? -16.024 4.674 25.312 1.00 87.69 71 LEU A CA 1
ATOM 569 C C . LEU A 1 71 ? -17.026 3.795 26.071 1.00 87.69 71 LEU A C 1
ATOM 571 O O . LEU A 1 71 ? -17.765 4.311 26.909 1.00 87.69 71 LEU 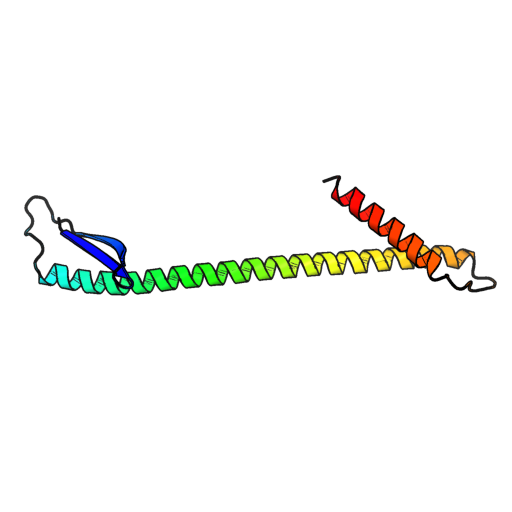A O 1
ATOM 575 N N . GLU A 1 72 ? -17.025 2.482 25.831 1.00 85.19 72 GLU A N 1
ATOM 576 C CA . GLU A 1 72 ? -17.850 1.518 26.572 1.00 85.19 72 GLU A CA 1
ATOM 577 C C . GLU A 1 72 ? -17.509 1.515 28.066 1.00 85.19 72 GLU A C 1
ATOM 579 O O . GLU A 1 72 ? -18.402 1.595 28.913 1.00 85.19 72 GLU A O 1
ATOM 584 N N . ARG A 1 73 ? -16.215 1.510 28.406 1.00 87.12 73 ARG A N 1
ATOM 585 C CA . ARG A 1 73 ? -15.737 1.589 29.790 1.00 87.12 73 ARG A CA 1
ATOM 586 C C . ARG A 1 73 ? -16.202 2.878 30.470 1.00 87.12 73 ARG A C 1
ATOM 588 O O . ARG A 1 73 ? -16.729 2.828 31.582 1.00 87.12 73 ARG A O 1
ATOM 595 N N . VAL A 1 74 ? -16.028 4.032 29.822 1.00 81.12 74 VAL A N 1
ATOM 596 C CA . VAL A 1 74 ? -16.463 5.335 30.354 1.00 81.12 74 VAL A CA 1
ATOM 597 C C . VAL A 1 74 ? -17.981 5.371 30.533 1.00 81.12 74 VAL A C 1
ATOM 599 O O . VAL A 1 74 ? -18.465 5.857 31.561 1.00 81.12 74 VAL A O 1
ATOM 602 N N . ALA A 1 75 ? -18.743 4.831 29.579 1.00 82.12 75 ALA A N 1
ATOM 603 C CA . ALA A 1 75 ? -20.196 4.737 29.671 1.00 82.12 75 ALA A CA 1
ATOM 604 C C . ALA A 1 75 ? -20.635 3.863 30.857 1.00 82.12 75 ALA A C 1
ATOM 606 O O . ALA A 1 75 ? -21.486 4.294 31.640 1.00 82.12 75 ALA A O 1
ATOM 607 N N . LEU A 1 76 ? -20.003 2.701 31.052 1.00 84.12 76 LEU A N 1
ATOM 608 C CA . LEU A 1 76 ? -20.271 1.801 32.175 1.00 84.12 76 LEU A CA 1
ATOM 609 C C . LEU A 1 76 ? -19.978 2.469 33.521 1.00 84.12 76 LEU A C 1
ATOM 611 O O . LEU A 1 76 ? -20.827 2.458 34.408 1.00 84.12 76 LEU A O 1
ATOM 615 N N . LEU A 1 77 ? -18.810 3.098 33.676 1.00 80.00 77 LEU A N 1
ATOM 616 C CA . LEU A 1 77 ? -18.460 3.803 34.915 1.00 80.00 77 LEU A CA 1
ATOM 617 C C . LEU A 1 77 ? -19.441 4.944 35.207 1.00 80.00 77 LEU A C 1
ATOM 619 O O . LEU A 1 77 ? -19.867 5.135 36.345 1.00 80.00 77 LEU A O 1
ATOM 623 N N . SER A 1 78 ? -19.846 5.675 34.169 1.00 76.50 78 SER A N 1
ATOM 624 C CA . SER A 1 78 ? -20.838 6.745 34.284 1.00 76.50 78 SER A CA 1
ATOM 625 C C . SER A 1 78 ? -22.212 6.212 34.693 1.00 76.50 78 SER A C 1
ATOM 627 O O . SER A 1 78 ? -22.906 6.847 35.488 1.00 76.50 78 SER A O 1
ATOM 629 N N . PHE A 1 79 ? -22.604 5.052 34.162 1.00 81.81 79 PHE A N 1
ATOM 630 C CA . PHE A 1 79 ? -23.825 4.349 34.534 1.00 81.81 79 PHE A CA 1
ATOM 631 C C . PHE A 1 79 ? -23.780 3.886 35.992 1.00 81.81 79 PHE A C 1
ATOM 633 O O . PHE A 1 79 ? -24.658 4.266 36.762 1.00 81.81 79 PHE A O 1
ATOM 640 N N . LEU A 1 80 ? -22.731 3.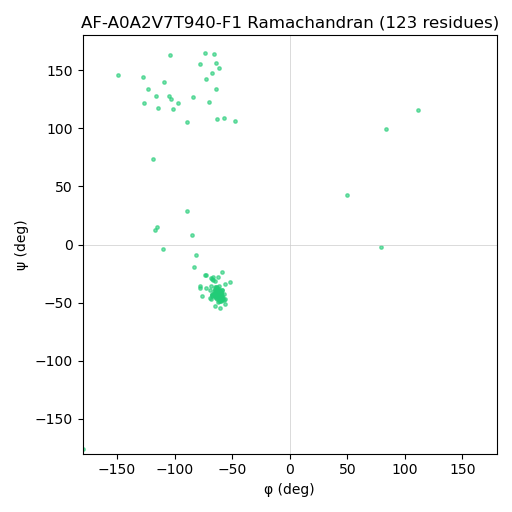163 36.396 1.00 75.19 80 LEU A N 1
ATOM 641 C CA . LEU A 1 80 ? -22.555 2.684 37.770 1.00 75.19 80 LEU A CA 1
ATOM 642 C C . LEU A 1 80 ? -22.571 3.840 38.772 1.00 75.19 80 LEU A C 1
ATOM 644 O O . LEU A 1 80 ? -23.245 3.760 39.795 1.00 75.19 80 LEU A O 1
ATOM 648 N N . ARG A 1 81 ? -21.906 4.958 38.454 1.00 76.81 81 ARG A N 1
ATOM 649 C CA . ARG A 1 81 ? -21.932 6.164 39.292 1.00 76.81 81 ARG A CA 1
ATOM 650 C C . ARG A 1 81 ? -23.349 6.716 39.463 1.00 76.81 81 ARG A C 1
ATOM 652 O O . ARG A 1 81 ? -23.725 7.068 40.576 1.00 76.81 81 ARG A O 1
ATOM 659 N N . ARG A 1 82 ? -24.129 6.810 38.379 1.00 77.06 82 ARG A N 1
ATOM 660 C CA . ARG A 1 82 ? -25.528 7.276 38.434 1.00 77.06 82 ARG A CA 1
ATOM 661 C C . ARG A 1 82 ? -26.420 6.314 39.209 1.00 77.06 82 ARG A C 1
ATOM 663 O O . ARG A 1 82 ? -27.260 6.773 39.973 1.00 77.06 82 ARG A O 1
ATOM 670 N N . LEU A 1 83 ? -26.218 5.011 39.027 1.00 79.56 83 LEU A N 1
ATOM 671 C CA . LEU A 1 83 ? -26.946 3.973 39.744 1.00 79.56 83 LEU A CA 1
ATOM 672 C C . LEU A 1 83 ? -26.701 4.100 41.251 1.00 79.56 83 LEU A C 1
ATOM 674 O O . LEU A 1 83 ? -27.648 4.283 42.005 1.00 79.56 83 LEU A O 1
ATOM 678 N N . LEU A 1 84 ? -25.435 4.102 41.675 1.00 74.88 84 LEU A N 1
ATOM 679 C CA . LEU A 1 84 ? -25.058 4.229 43.084 1.00 74.88 84 LEU A CA 1
ATOM 680 C C . LEU A 1 84 ? -25.561 5.536 43.707 1.00 74.88 84 LEU A C 1
ATOM 682 O O . LEU A 1 84 ? -26.075 5.513 44.819 1.00 74.88 84 LEU A O 1
ATOM 686 N N . ALA A 1 85 ? -25.480 6.659 42.986 1.00 68.38 85 ALA A N 1
ATOM 687 C CA . ALA A 1 85 ? -26.034 7.928 43.458 1.00 68.38 85 ALA A CA 1
ATOM 688 C C . ALA A 1 85 ? -27.561 7.856 43.646 1.00 68.38 85 ALA A C 1
ATOM 690 O O . ALA A 1 85 ? -28.077 8.291 44.669 1.00 68.38 85 ALA A O 1
ATOM 691 N N . ALA A 1 86 ? -28.286 7.259 42.696 1.00 70.62 86 ALA A N 1
ATOM 692 C CA . ALA A 1 86 ? -29.735 7.099 42.793 1.00 70.62 86 ALA A CA 1
ATOM 693 C C . ALA A 1 86 ? -30.169 6.151 43.925 1.00 70.62 86 ALA A C 1
ATOM 695 O O . ALA A 1 86 ? -31.272 6.310 44.447 1.00 70.62 86 ALA A O 1
ATOM 696 N N . PHE A 1 87 ? -29.332 5.177 44.295 1.00 63.72 87 PHE A N 1
ATOM 697 C CA . PHE A 1 87 ? -29.548 4.321 45.464 1.00 63.72 87 PHE A CA 1
ATOM 698 C C . PHE A 1 87 ? -29.229 5.044 46.774 1.00 63.72 87 PHE A C 1
ATOM 700 O O . PHE A 1 87 ? -30.048 4.999 47.685 1.00 63.72 87 PHE A O 1
ATOM 707 N N . GLY A 1 88 ? -28.114 5.777 46.845 1.00 60.53 88 GLY A N 1
ATOM 708 C CA . GLY A 1 88 ? -27.732 6.540 48.038 1.00 60.53 88 GLY A CA 1
ATOM 709 C C . GLY A 1 88 ? -28.739 7.635 48.407 1.00 60.53 88 GLY A C 1
ATOM 710 O O . GLY A 1 88 ? -29.072 7.796 49.575 1.00 60.53 88 GLY A O 1
ATOM 711 N N . GLU A 1 89 ? -29.303 8.331 47.416 1.00 58.88 89 GLU A N 1
ATOM 712 C CA . GLU A 1 89 ? -30.380 9.313 47.633 1.00 58.88 89 GLU A CA 1
ATOM 713 C C . GLU A 1 89 ? -31.690 8.652 48.104 1.00 58.88 89 GLU A C 1
ATOM 715 O O . GLU A 1 89 ? -32.460 9.244 48.858 1.00 58.88 89 GLU A O 1
ATOM 720 N N . ARG A 1 90 ? -31.947 7.399 47.699 1.00 53.62 90 ARG A N 1
ATOM 721 C CA . ARG A 1 90 ? -33.120 6.634 48.148 1.00 53.62 90 ARG A CA 1
ATOM 722 C C . ARG A 1 90 ? -32.930 6.068 49.556 1.00 53.62 90 ARG A C 1
ATOM 724 O O . ARG A 1 90 ? -33.884 6.081 50.323 1.00 53.62 90 ARG A O 1
ATOM 731 N N . GLU A 1 91 ? -31.726 5.615 49.905 1.00 48.94 91 GLU A N 1
ATOM 732 C CA . GLU A 1 91 ? -31.359 5.148 51.252 1.00 48.94 91 GLU A CA 1
ATOM 733 C C . GLU A 1 91 ? -31.225 6.289 52.268 1.00 48.94 91 GLU A C 1
ATOM 735 O O . GLU A 1 91 ? -31.486 6.075 53.448 1.00 48.94 91 GLU A O 1
ATOM 740 N N . GLY A 1 92 ? -30.920 7.517 51.832 1.00 48.12 92 GLY A N 1
ATOM 741 C CA . GLY A 1 92 ? -30.956 8.707 52.690 1.00 48.12 92 GLY A CA 1
ATOM 742 C C . GLY A 1 92 ? -32.336 8.982 53.307 1.00 48.12 92 GLY A C 1
ATOM 743 O O . GLY A 1 92 ? -32.415 9.565 54.384 1.00 48.12 92 GLY A O 1
ATOM 744 N N . ALA A 1 93 ? -33.420 8.498 52.687 1.00 47.97 93 ALA A N 1
ATOM 745 C CA . ALA A 1 93 ? -34.771 8.534 53.254 1.00 47.97 93 ALA A CA 1
ATOM 746 C C . ALA A 1 93 ? -35.057 7.398 54.266 1.00 47.97 93 ALA A C 1
ATOM 748 O O . ALA A 1 93 ? -36.082 7.432 54.942 1.00 47.97 93 ALA A O 1
ATOM 749 N N . TRP A 1 94 ? -34.158 6.415 54.393 1.00 47.16 94 TRP A N 1
ATOM 750 C CA . TRP A 1 94 ? -34.254 5.255 55.295 1.00 47.16 94 TRP A CA 1
ATOM 751 C C . TRP A 1 94 ? -33.136 5.226 56.355 1.00 47.16 94 TRP A C 1
ATOM 753 O O . TRP A 1 94 ? -32.943 4.224 57.037 1.00 47.16 94 TRP A O 1
ATOM 763 N N . ALA A 1 95 ? -32.394 6.325 56.518 1.00 41.91 95 ALA A N 1
ATOM 764 C CA . ALA A 1 95 ? -31.184 6.387 57.340 1.00 41.91 95 ALA A CA 1
ATOM 765 C C . ALA A 1 95 ? -31.414 6.745 58.826 1.00 41.91 95 ALA A C 1
ATOM 767 O O . ALA A 1 95 ? -30.511 7.262 59.478 1.00 41.91 95 ALA A O 1
ATOM 768 N N . GLU A 1 96 ? -32.573 6.413 59.397 1.00 44.12 96 GLU A N 1
ATOM 769 C CA . GLU A 1 96 ? -32.740 6.301 60.855 1.00 44.12 96 GLU A CA 1
ATOM 770 C C . GLU A 1 96 ? -33.135 4.866 61.220 1.00 44.12 96 GLU A C 1
ATOM 772 O O . GLU A 1 96 ? -34.267 4.554 61.572 1.00 44.12 96 GLU A O 1
ATOM 777 N N . GLY A 1 97 ? -32.149 3.973 61.130 1.00 46.69 97 GLY A N 1
ATOM 778 C CA . GLY A 1 97 ? -32.216 2.633 61.705 1.00 46.69 97 GLY A CA 1
ATOM 779 C C . GLY A 1 97 ? -32.286 1.516 60.669 1.00 46.69 97 GLY A C 1
ATOM 780 O O . GLY A 1 97 ? -33.297 1.332 60.008 1.00 46.69 97 GLY A O 1
ATOM 781 N N . LEU A 1 98 ? -31.232 0.692 60.673 1.00 43.09 98 LEU A N 1
ATOM 782 C CA . LEU A 1 98 ? -31.063 -0.576 59.950 1.00 43.09 98 LEU A CA 1
ATOM 783 C C . LEU A 1 98 ? -30.584 -0.412 58.504 1.00 43.09 98 LEU A C 1
ATOM 785 O O . LEU A 1 98 ? -31.377 -0.230 57.598 1.00 43.09 98 LEU A O 1
ATOM 789 N N . LEU A 1 99 ? -29.277 -0.598 58.290 1.00 43.66 99 LEU A N 1
ATOM 790 C CA . LEU A 1 99 ? -28.729 -1.046 57.006 1.00 43.66 99 LEU A CA 1
ATOM 791 C C . LEU A 1 99 ? -29.272 -2.460 56.726 1.00 43.66 99 LEU A C 1
ATOM 793 O O . LEU A 1 99 ? -28.827 -3.403 57.396 1.00 43.66 99 LEU A O 1
ATOM 797 N N . PRO A 1 100 ? -30.203 -2.679 55.780 1.00 46.31 100 PRO A N 1
ATOM 798 C CA . PRO A 1 100 ? -30.578 -4.022 55.396 1.00 46.31 100 PRO A CA 1
ATOM 799 C C . PRO A 1 100 ? -29.551 -4.483 54.368 1.00 46.31 100 PRO A C 1
ATOM 801 O O . PRO A 1 100 ? -29.280 -3.816 53.374 1.00 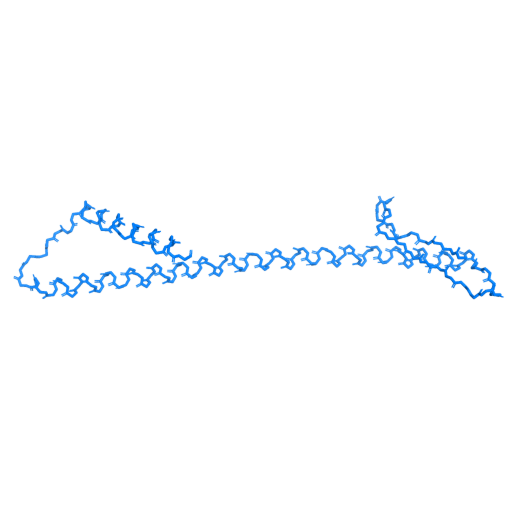46.31 100 PRO A O 1
ATOM 804 N N . ARG A 1 101 ? -28.953 -5.641 54.629 1.00 49.28 101 ARG A N 1
ATOM 805 C CA . ARG A 1 101 ? -28.128 -6.373 53.671 1.00 49.28 101 ARG A CA 1
ATOM 806 C C . ARG A 1 101 ? -28.875 -6.447 52.334 1.00 49.28 101 ARG A C 1
ATOM 808 O O . ARG A 1 101 ? -29.821 -7.223 52.235 1.00 49.28 101 ARG A O 1
ATOM 815 N N . ALA A 1 102 ? -28.454 -5.685 51.326 1.00 50.97 102 ALA A N 1
ATOM 816 C CA . ALA A 1 102 ? -28.868 -5.946 49.956 1.00 50.97 102 ALA A CA 1
ATOM 817 C C . ALA A 1 102 ? -28.456 -7.391 49.640 1.00 50.97 102 ALA A C 1
ATOM 819 O O . ALA A 1 102 ? -27.269 -7.727 49.623 1.00 50.97 102 ALA A O 1
ATOM 820 N N . SER A 1 103 ? -29.442 -8.278 49.535 1.00 54.78 103 SER A N 1
ATOM 821 C CA . SER A 1 103 ? -29.196 -9.687 49.239 1.00 54.78 103 SER A CA 1
ATOM 822 C C . SER A 1 103 ? -28.667 -9.813 47.808 1.00 54.78 103 SER A C 1
ATOM 824 O O . SER A 1 103 ? -29.025 -9.017 46.939 1.00 54.78 103 SER A O 1
ATOM 826 N N . ALA A 1 104 ? -27.794 -10.792 47.557 1.00 48.31 104 ALA A N 1
ATOM 827 C CA . ALA A 1 104 ? -27.214 -11.026 46.229 1.00 48.31 104 ALA A CA 1
ATOM 828 C C . ALA A 1 104 ? -28.291 -11.144 45.129 1.00 48.31 104 ALA A C 1
ATOM 830 O O . ALA A 1 104 ? -28.090 -10.664 44.017 1.00 48.31 104 ALA A O 1
ATOM 831 N N . ASP A 1 105 ? -29.466 -11.667 45.482 1.00 48.69 105 ASP A N 1
ATOM 832 C CA . ASP A 1 105 ? -30.620 -11.822 44.593 1.00 48.69 105 ASP A CA 1
ATOM 833 C C . ASP A 1 105 ? -31.206 -10.481 44.117 1.00 48.69 105 ASP A C 1
ATOM 835 O O . ASP A 1 105 ? -31.718 -10.363 43.002 1.00 48.69 105 ASP A O 1
ATOM 839 N N . GLU A 1 106 ? -31.125 -9.441 44.947 1.00 56.31 106 GLU A N 1
ATOM 840 C CA . GLU A 1 106 ? -31.630 -8.110 44.612 1.00 56.31 106 GLU A CA 1
ATOM 841 C C . GLU A 1 106 ? -30.668 -7.367 43.681 1.00 56.31 106 GLU A C 1
ATOM 843 O O . GLU A 1 106 ? -31.101 -6.703 42.737 1.00 56.31 106 GLU A O 1
ATOM 848 N N . LEU A 1 107 ? -29.360 -7.571 43.873 1.00 54.50 107 LEU A N 1
ATOM 849 C CA . LEU A 1 107 ? -28.334 -7.116 42.937 1.00 54.50 107 LEU A CA 1
ATOM 850 C C . LEU A 1 107 ? -28.484 -7.804 41.574 1.00 54.50 107 LEU A C 1
ATOM 852 O O . LEU A 1 107 ? -28.512 -7.110 40.558 1.00 54.50 107 LEU A O 1
ATOM 856 N N . ASP A 1 108 ? -28.671 -9.124 41.538 1.00 52.56 108 ASP A N 1
ATOM 857 C CA . ASP A 1 108 ? -28.887 -9.870 40.289 1.00 52.56 108 ASP A CA 1
ATOM 858 C C . ASP A 1 108 ? -30.143 -9.401 39.543 1.00 52.56 108 ASP A C 1
ATOM 860 O O . ASP A 1 108 ? -30.124 -9.208 38.321 1.00 52.56 108 ASP A O 1
ATOM 864 N N . ARG A 1 109 ? -31.230 -9.119 40.271 1.00 64.25 109 ARG A N 1
ATOM 865 C CA . ARG A 1 109 ? -32.458 -8.575 39.679 1.00 64.25 109 ARG A CA 1
ATOM 866 C C . ARG A 1 109 ? -32.230 -7.199 39.054 1.00 64.25 109 ARG A C 1
ATOM 868 O O . ARG A 1 109 ? -32.720 -6.934 37.956 1.00 64.25 109 ARG A O 1
ATOM 875 N N . LEU A 1 110 ? -31.493 -6.323 39.732 1.00 60.94 110 LEU A N 1
ATOM 876 C CA . LEU A 1 110 ? -31.200 -4.971 39.250 1.00 60.94 110 LEU A CA 1
ATOM 877 C C . LEU A 1 110 ? -30.253 -4.978 38.045 1.00 60.94 110 LEU A C 1
ATOM 879 O O . LEU A 1 110 ? -30.472 -4.221 37.097 1.00 60.94 110 LEU A O 1
ATOM 883 N N . VAL A 1 111 ? -29.252 -5.863 38.042 1.00 63.97 111 VAL A N 1
ATOM 884 C CA . VAL A 1 111 ? -28.369 -6.089 36.887 1.00 63.97 111 VAL A CA 1
ATOM 885 C C . VAL A 1 111 ? -29.179 -6.570 35.683 1.00 63.97 111 VAL A C 1
ATOM 887 O O . VAL A 1 111 ? -29.020 -6.030 34.588 1.00 63.97 111 VAL A O 1
ATOM 890 N N . GLY A 1 112 ? -30.111 -7.507 35.879 1.00 69.75 112 GLY A N 1
ATOM 891 C CA . GLY A 1 112 ? -31.003 -7.978 34.815 1.00 69.75 112 GLY A CA 1
ATOM 892 C C . GLY A 1 112 ? -31.850 -6.859 34.198 1.00 69.75 112 GLY A C 1
ATOM 893 O O . GLY A 1 112 ? -31.942 -6.752 32.974 1.00 69.75 112 GLY A O 1
ATOM 894 N N . VAL A 1 113 ? -32.413 -5.975 35.027 1.00 67.81 113 VAL A N 1
ATOM 895 C CA . VAL A 1 113 ? -33.195 -4.819 34.554 1.00 67.81 113 VAL A CA 1
ATOM 896 C C . VAL A 1 113 ? -32.318 -3.831 33.780 1.00 67.81 113 VAL A C 1
ATOM 898 O O . VAL A 1 113 ? -32.716 -3.362 32.715 1.00 67.81 113 VAL A O 1
ATOM 901 N N . ALA A 1 114 ? -31.109 -3.544 34.264 1.00 64.44 114 ALA A N 1
ATOM 902 C CA . ALA A 1 114 ? -30.183 -2.640 33.587 1.00 64.44 114 ALA A CA 1
ATOM 903 C C . ALA A 1 114 ? -29.753 -3.164 32.206 1.00 64.44 114 ALA A C 1
ATOM 905 O O . ALA A 1 114 ? -29.739 -2.410 31.233 1.00 64.44 114 ALA A O 1
ATOM 906 N N . MET A 1 115 ? -29.461 -4.463 32.102 1.00 67.31 115 MET A N 1
ATOM 907 C CA . MET A 1 115 ? -29.101 -5.096 30.830 1.00 67.31 115 MET A CA 1
ATOM 908 C C . MET A 1 115 ? -30.256 -5.067 29.822 1.00 67.31 115 MET A C 1
ATOM 910 O O . MET A 1 115 ? -30.020 -4.844 28.635 1.00 67.31 115 MET A O 1
ATOM 914 N N . ALA A 1 116 ? -31.500 -5.227 30.283 1.00 68.31 116 ALA A N 1
ATOM 915 C CA . ALA A 1 116 ? -32.679 -5.120 29.428 1.00 68.31 116 ALA A CA 1
ATOM 916 C C . ALA A 1 116 ? -32.853 -3.701 28.853 1.00 68.31 116 ALA A C 1
ATOM 918 O O . ALA A 1 116 ? -33.136 -3.550 27.666 1.00 68.31 116 ALA A O 1
ATOM 919 N N . VAL A 1 117 ? -32.615 -2.661 29.660 1.00 68.62 117 VAL A N 1
ATOM 920 C CA . VAL A 1 117 ? -32.692 -1.260 29.207 1.00 68.62 117 VAL A CA 1
ATOM 921 C C . VAL A 1 117 ? -31.617 -0.950 28.161 1.00 68.62 117 VAL A C 1
ATOM 923 O O . VAL A 1 117 ? -31.921 -0.339 27.140 1.00 68.62 117 VAL A O 1
ATOM 926 N N . ILE A 1 118 ? -30.384 -1.427 28.361 1.00 66.50 118 ILE A N 1
ATOM 927 C CA . ILE A 1 118 ? -29.291 -1.254 27.388 1.00 66.50 118 ILE A CA 1
ATOM 928 C C . ILE A 1 118 ? -29.634 -1.916 26.046 1.00 66.50 118 ILE A C 1
ATOM 930 O O . ILE A 1 118 ? -29.355 -1.348 24.989 1.00 66.50 118 ILE A O 1
ATOM 934 N N . GLN A 1 119 ? -30.254 -3.101 26.065 1.00 66.38 119 GLN A N 1
ATOM 935 C CA . GLN A 1 119 ? -30.659 -3.774 24.829 1.00 66.38 119 GLN A CA 1
ATOM 936 C C . GLN A 1 119 ? -31.790 -3.054 24.093 1.00 66.38 119 GLN A C 1
ATOM 938 O O . GLN A 1 119 ? -31.779 -3.036 22.864 1.00 66.38 119 GLN A O 1
ATOM 943 N N . GLU A 1 120 ? -32.743 -2.456 24.805 1.00 67.50 120 GLU A N 1
ATOM 944 C CA . GLU A 1 120 ? -33.823 -1.702 24.162 1.00 67.50 120 GLU A CA 1
ATOM 945 C C . GLU A 1 120 ? -33.346 -0.362 23.588 1.00 67.50 120 GLU A C 1
ATOM 947 O O . GLU A 1 120 ? -33.720 -0.013 22.469 1.00 67.50 120 GLU A O 1
ATOM 952 N N . GLU A 1 121 ? -32.428 0.343 24.255 1.00 59.09 121 GLU A N 1
ATOM 953 C CA . GLU A 1 121 ? -31.828 1.553 23.673 1.00 59.09 121 GLU A CA 1
ATOM 954 C C . GLU A 1 121 ? -30.956 1.258 22.442 1.00 59.09 121 GLU A C 1
ATOM 956 O O . GLU A 1 121 ? -30.885 2.076 21.523 1.00 59.09 121 GLU A O 1
ATOM 961 N N . ALA A 1 122 ? -30.327 0.080 22.381 1.00 54.19 122 ALA A N 1
ATOM 962 C CA . ALA A 1 122 ? -29.545 -0.349 21.222 1.00 54.19 122 ALA A CA 1
ATOM 963 C C . ALA A 1 122 ? -30.409 -0.741 20.007 1.00 54.19 122 ALA A C 1
ATOM 965 O O . ALA A 1 122 ? -29.935 -0.640 18.879 1.00 54.19 122 ALA A O 1
ATOM 966 N N . LYS A 1 123 ? -31.662 -1.173 20.215 1.00 53.84 123 LYS A N 1
ATOM 967 C CA . LYS A 1 123 ? -32.615 -1.509 19.136 1.00 53.84 123 LYS A CA 1
ATOM 968 C C . LYS A 1 123 ? -33.346 -0.291 18.566 1.00 53.84 123 LYS A C 1
ATOM 970 O O . LYS A 1 123 ? -33.896 -0.376 17.474 1.00 53.84 123 LYS A O 1
ATOM 975 N N . GLY A 1 124 ? -33.379 0.818 19.305 1.00 51.66 124 GLY A N 1
ATOM 976 C CA . GLY A 1 124 ? -34.053 2.059 18.913 1.00 51.66 124 GLY A CA 1
ATOM 977 C C . GLY A 1 124 ? -33.235 3.007 18.025 1.00 51.66 124 GLY A C 1
ATOM 978 O O . GLY A 1 124 ? -33.674 4.138 17.817 1.00 51.66 124 GLY A O 1
ATOM 979 N N . ARG A 1 125 ? -32.057 2.592 17.535 1.00 42.62 125 ARG A N 1
ATOM 980 C CA . ARG A 1 125 ? -31.188 3.369 16.633 1.00 42.62 125 ARG A CA 1
ATOM 981 C C . ARG A 1 125 ? -30.992 2.690 15.287 1.00 42.62 125 ARG A C 1
ATOM 983 O O . ARG A 1 125 ? -30.862 1.449 15.273 1.00 42.62 125 ARG A O 1
#

Solvent-accessible surface area (backbone atoms only — not comparable to full-atom values): 7273 Å² total; per-residue (Å²): 116,50,79,44,63,17,46,54,96,91,39,74,81,49,72,47,80,48,75,64,59,98,87,48,73,79,83,49,73,66,57,53,51,52,48,46,53,50,23,46,54,48,34,53,51,53,54,50,52,55,49,48,52,54,50,52,50,52,51,50,56,49,50,53,50,52,51,50,52,50,52,51,52,53,50,49,53,54,47,53,53,51,51,53,50,58,47,51,65,56,48,63,78,50,70,84,71,75,88,73,78,81,49,73,69,57,56,52,52,51,52,52,52,52,54,52,52,56,53,52,62,62,68,74,108